Protein AF-A0A835SG91-F1 (afdb_monomer)

Secondary structure (DSSP, 8-state):
----PPP-HHHHHHHHHHHHHHHHHHHHHHHHHHHHHHHHHHHHHHHHHHHHHHHHHHTTS---HHHHHHHHHHHHHHHHHHHHHHHHHHHHHHHHHHHHHHHHHHHHHHHHHHHHHHHHHHHHHHHH--

Radius of gyration: 28.42 Å; Cα contacts (8 Å, |Δi|>4): 48; chains: 1; bounding box: 58×29×80 Å

Organism: Chlamydomonas incerta (NCBI:txid51695)

Structure (mmCIF, N/CA/C/O backbone):
data_AF-A0A835SG91-F1
#
_entry.id   AF-A0A835SG91-F1
#
loop_
_atom_site.group_PDB
_atom_site.id
_atom_site.type_symbol
_atom_site.label_atom_id
_atom_site.label_alt_id
_atom_site.label_comp_id
_atom_site.label_asym_id
_atom_site.label_entity_id
_atom_site.label_seq_id
_atom_site.pdbx_PDB_ins_code
_atom_site.Cartn_x
_atom_site.Cartn_y
_atom_site.Cartn_z
_atom_site.occupancy
_atom_site.B_iso_or_equiv
_atom_site.auth_seq_id
_atom_site.auth_comp_id
_atom_site.auth_asym_id
_atom_site.auth_atom_id
_atom_site.pdbx_PDB_model_num
ATOM 1 N N . MET A 1 1 ? 17.404 -19.316 -41.195 1.00 42.22 1 MET A N 1
ATOM 2 C CA . MET A 1 1 ? 18.142 -18.571 -40.150 1.00 42.22 1 MET A CA 1
ATOM 3 C C . MET A 1 1 ? 17.311 -17.355 -39.765 1.00 42.22 1 MET A C 1
ATOM 5 O O . MET A 1 1 ? 16.918 -16.626 -40.663 1.00 42.22 1 MET A O 1
ATOM 9 N N . ARG A 1 2 ? 16.962 -17.166 -38.484 1.00 46.09 2 ARG A N 1
ATOM 10 C CA . ARG A 1 2 ? 16.332 -15.916 -38.019 1.00 46.09 2 ARG A CA 1
ATOM 11 C C . ARG A 1 2 ? 17.460 -14.952 -37.656 1.00 46.09 2 ARG A C 1
ATOM 13 O O . ARG A 1 2 ? 18.174 -15.216 -36.694 1.00 46.09 2 ARG A O 1
ATOM 20 N N . PHE A 1 3 ? 17.648 -13.892 -38.439 1.00 50.28 3 PHE A N 1
ATOM 21 C CA . PHE A 1 3 ? 18.519 -12.785 -38.050 1.00 50.28 3 PHE A CA 1
ATOM 22 C C . PHE A 1 3 ? 17.953 -12.189 -36.756 1.00 50.28 3 PHE A C 1
ATOM 24 O O . PHE A 1 3 ? 16.793 -11.773 -36.730 1.00 50.28 3 PHE A O 1
ATOM 31 N N . LYS A 1 4 ? 18.725 -12.221 -35.663 1.00 62.41 4 LYS A N 1
ATOM 32 C CA . LYS A 1 4 ? 18.385 -11.445 -34.467 1.00 62.41 4 LYS A CA 1
ATOM 33 C C . LYS A 1 4 ? 18.489 -9.979 -34.878 1.00 62.41 4 LYS A C 1
ATOM 35 O O . LYS A 1 4 ? 19.564 -9.549 -35.287 1.00 62.41 4 LYS A O 1
ATOM 40 N N . ARG A 1 5 ? 17.362 -9.264 -34.863 1.00 75.69 5 ARG A N 1
ATOM 41 C CA . ARG A 1 5 ? 17.341 -7.821 -35.107 1.00 75.69 5 ARG A CA 1
ATOM 42 C C . ARG A 1 5 ? 18.200 -7.173 -34.012 1.00 75.69 5 ARG A C 1
ATOM 44 O O . ARG A 1 5 ? 18.044 -7.537 -32.848 1.00 75.69 5 ARG A O 1
ATOM 51 N N . VAL A 1 6 ? 19.155 -6.330 -34.401 1.00 74.06 6 VAL A N 1
ATOM 52 C CA . VAL A 1 6 ? 19.926 -5.523 -33.445 1.00 74.06 6 VAL A CA 1
ATOM 53 C C . VAL A 1 6 ? 18.964 -4.484 -32.884 1.00 74.06 6 VAL A C 1
ATOM 55 O O . VAL A 1 6 ? 18.188 -3.917 -33.650 1.00 74.06 6 VAL A O 1
ATOM 58 N N . ARG A 1 7 ? 18.969 -4.326 -31.562 1.00 80.06 7 ARG A N 1
ATOM 59 C CA . ARG A 1 7 ? 18.115 -3.377 -30.849 1.00 80.06 7 ARG A CA 1
ATOM 60 C C . ARG A 1 7 ? 18.554 -1.959 -31.206 1.00 80.06 7 ARG A C 1
ATOM 62 O O . ARG A 1 7 ? 19.755 -1.690 -31.186 1.00 80.06 7 ARG A O 1
ATOM 69 N N . ASP A 1 8 ? 17.613 -1.096 -31.566 1.00 82.94 8 ASP A N 1
ATOM 70 C CA . ASP A 1 8 ? 17.889 0.287 -31.967 1.00 82.94 8 ASP A CA 1
ATOM 71 C C . ASP A 1 8 ? 17.358 1.311 -30.945 1.00 82.94 8 ASP A C 1
ATOM 73 O O . ASP A 1 8 ? 16.746 0.955 -29.934 1.00 82.94 8 ASP A O 1
ATOM 77 N N . SER A 1 9 ? 17.618 2.605 -31.164 1.00 82.00 9 SER A N 1
ATOM 78 C CA . SER A 1 9 ? 17.188 3.639 -30.210 1.00 82.00 9 SER A CA 1
ATOM 79 C C . SER A 1 9 ? 15.663 3.764 -30.109 1.00 82.00 9 SER A C 1
ATOM 81 O O . SER A 1 9 ? 15.148 4.146 -29.057 1.00 82.00 9 SER A O 1
ATOM 83 N N . ALA A 1 10 ? 14.919 3.392 -31.158 1.00 86.19 10 ALA A N 1
ATOM 84 C CA . ALA A 1 10 ? 13.461 3.393 -31.133 1.00 86.19 10 ALA A CA 1
ATOM 85 C C . ALA A 1 10 ? 12.920 2.267 -30.238 1.00 86.19 10 ALA A C 1
ATOM 87 O O . ALA A 1 10 ? 11.964 2.498 -29.489 1.00 86.19 10 ALA A O 1
ATOM 88 N N . ASP A 1 11 ? 13.559 1.093 -30.253 1.00 87.12 11 ASP A N 1
ATOM 89 C CA . ASP A 1 11 ? 13.262 -0.003 -29.326 1.00 87.12 11 ASP A CA 1
ATOM 90 C C . ASP A 1 11 ? 13.465 0.451 -27.863 1.00 87.12 11 ASP A C 1
ATOM 92 O O . ASP A 1 11 ? 12.564 0.295 -27.035 1.00 87.12 11 ASP A O 1
ATOM 96 N N . ILE A 1 12 ? 14.594 1.103 -27.548 1.00 84.75 12 ILE A N 1
ATOM 97 C CA . ILE A 1 12 ? 14.896 1.599 -26.189 1.00 84.75 12 ILE A CA 1
ATOM 98 C C . ILE A 1 12 ? 13.909 2.684 -25.744 1.00 84.75 12 ILE A C 1
ATOM 100 O O . ILE A 1 12 ? 13.431 2.662 -24.607 1.00 84.75 12 ILE A O 1
ATOM 104 N N . HIS A 1 13 ? 13.558 3.620 -26.628 1.00 81.62 13 HIS A N 1
ATOM 105 C CA . HIS A 1 13 ? 12.567 4.653 -26.329 1.00 81.62 13 HIS A CA 1
ATOM 106 C C . HIS A 1 13 ? 11.190 4.057 -26.023 1.00 81.62 13 HIS A C 1
ATOM 108 O O . HIS A 1 13 ? 10.568 4.432 -25.027 1.00 81.62 13 HIS A O 1
ATOM 114 N N . SER A 1 14 ? 10.738 3.089 -26.825 1.00 89.44 14 SER A N 1
ATOM 115 C CA . SER A 1 14 ? 9.468 2.398 -26.592 1.00 89.44 14 SER A CA 1
ATOM 116 C C . SER A 1 14 ? 9.452 1.679 -25.240 1.00 89.44 14 SER A C 1
ATOM 118 O O . SER A 1 14 ? 8.450 1.716 -24.523 1.00 89.44 14 SER A O 1
ATOM 120 N N . GLU A 1 15 ? 10.550 1.027 -24.864 1.00 89.00 15 GLU A N 1
ATOM 121 C CA . GLU A 1 15 ? 10.667 0.360 -23.566 1.00 89.00 15 GLU A CA 1
ATOM 122 C C . GLU A 1 15 ? 10.735 1.352 -22.400 1.00 89.00 15 GLU A C 1
ATOM 124 O O . GLU A 1 15 ? 10.071 1.156 -21.381 1.00 89.00 15 GLU A O 1
ATOM 129 N N . SER A 1 16 ? 11.453 2.463 -22.563 1.00 84.19 16 SER A N 1
ATOM 130 C CA . SER A 1 16 ? 11.524 3.546 -21.576 1.00 84.19 16 SER A CA 1
ATOM 131 C C . SER A 1 16 ? 10.149 4.169 -21.310 1.00 84.19 16 SER A C 1
ATOM 133 O O . SER A 1 16 ? 9.799 4.450 -20.156 1.00 84.19 16 SER A O 1
ATOM 135 N N . ASP A 1 17 ? 9.318 4.316 -22.345 1.00 90.31 17 ASP A N 1
ATOM 136 C CA . ASP A 1 17 ? 7.931 4.771 -22.218 1.00 90.31 17 ASP A CA 1
ATOM 137 C C . ASP A 1 17 ? 7.063 3.766 -21.451 1.00 90.31 17 ASP A C 1
ATOM 139 O O . ASP A 1 17 ? 6.264 4.160 -20.594 1.00 90.31 17 ASP A O 1
ATOM 143 N N . VAL A 1 18 ? 7.229 2.466 -21.716 1.00 93.50 18 VAL A N 1
ATOM 144 C CA . VAL A 1 18 ? 6.527 1.391 -20.992 1.00 93.50 18 VAL A CA 1
ATOM 145 C C . VAL A 1 18 ? 6.916 1.397 -19.514 1.00 93.50 18 VAL A C 1
ATOM 147 O O . VAL A 1 18 ? 6.035 1.427 -18.653 1.00 93.50 18 VAL A O 1
ATOM 150 N N . VAL A 1 19 ? 8.215 1.447 -19.204 1.00 86.94 19 VAL A N 1
ATOM 151 C CA . VAL A 1 19 ? 8.723 1.507 -17.824 1.00 86.94 19 VAL A CA 1
ATOM 152 C C . VAL A 1 19 ? 8.246 2.781 -17.125 1.00 86.94 19 VAL A C 1
ATOM 154 O O . VAL A 1 19 ? 7.863 2.749 -15.957 1.00 86.94 19 VAL A O 1
ATOM 157 N N . THR A 1 20 ? 8.192 3.910 -17.833 1.00 88.25 20 THR A N 1
ATOM 158 C CA . THR A 1 20 ? 7.677 5.170 -17.280 1.00 88.25 20 THR A CA 1
ATOM 159 C C . THR A 1 20 ? 6.206 5.063 -16.890 1.00 88.25 20 THR A C 1
ATOM 161 O O . THR A 1 20 ? 5.846 5.490 -15.793 1.00 88.25 20 THR A O 1
ATOM 164 N N . LYS A 1 21 ? 5.365 4.466 -17.741 1.00 93.69 21 LYS A N 1
ATOM 165 C CA . LYS A 1 21 ? 3.952 4.213 -17.416 1.00 93.69 21 LYS A CA 1
ATOM 166 C C . LYS A 1 21 ? 3.817 3.273 -16.221 1.00 93.69 21 LYS A C 1
ATOM 168 O O . LYS A 1 21 ? 3.103 3.603 -15.282 1.00 93.69 21 LYS A O 1
ATOM 173 N N . ALA A 1 22 ? 4.584 2.182 -16.195 1.00 89.81 22 ALA A N 1
ATOM 174 C CA . ALA A 1 22 ? 4.583 1.243 -15.075 1.00 89.81 22 ALA A CA 1
ATOM 175 C C . ALA A 1 22 ? 4.966 1.916 -13.742 1.00 89.81 22 ALA A C 1
ATOM 177 O O . ALA A 1 22 ? 4.338 1.657 -12.718 1.00 89.81 22 ALA A O 1
ATOM 178 N N . ILE A 1 23 ? 5.948 2.828 -13.743 1.00 86.62 23 ILE A N 1
ATOM 179 C CA . ILE A 1 23 ? 6.313 3.607 -12.549 1.00 86.62 23 ILE A CA 1
ATOM 180 C C . ILE A 1 23 ? 5.141 4.476 -12.080 1.00 86.62 23 ILE A C 1
ATOM 182 O O . ILE A 1 23 ? 4.863 4.501 -10.882 1.00 86.62 23 ILE A O 1
ATOM 186 N N . ILE A 1 24 ? 4.461 5.176 -12.993 1.00 92.56 24 ILE A N 1
ATOM 187 C CA . ILE A 1 24 ? 3.306 6.029 -12.661 1.00 92.56 24 ILE A CA 1
ATOM 188 C C . ILE A 1 24 ? 2.177 5.187 -12.053 1.00 92.56 24 ILE A C 1
ATOM 190 O O . ILE A 1 24 ? 1.632 5.552 -11.009 1.00 92.56 24 ILE A O 1
ATOM 194 N N . ASP A 1 25 ? 1.879 4.034 -12.649 1.00 94.12 25 ASP A N 1
ATOM 195 C CA . ASP A 1 25 ? 0.834 3.128 -12.170 1.00 94.12 25 ASP A CA 1
ATOM 196 C C . ASP A 1 25 ? 1.155 2.589 -10.768 1.00 94.12 25 ASP A C 1
ATOM 198 O O . ASP A 1 25 ? 0.296 2.575 -9.881 1.00 94.12 25 ASP A O 1
ATOM 202 N N . VAL A 1 26 ? 2.405 2.176 -10.528 1.00 87.25 26 VAL A N 1
ATOM 203 C CA . VAL A 1 26 ? 2.855 1.720 -9.204 1.00 87.25 26 VAL A CA 1
ATOM 204 C C . VAL A 1 26 ? 2.817 2.864 -8.190 1.00 87.25 26 VAL A C 1
ATOM 206 O O . VAL A 1 26 ? 2.406 2.657 -7.051 1.00 87.25 26 VAL A O 1
ATOM 209 N N . GLU A 1 27 ? 3.186 4.086 -8.577 1.00 87.19 27 GLU A N 1
ATOM 210 C CA . GLU A 1 27 ? 3.083 5.263 -7.709 1.00 87.19 27 GLU A CA 1
ATOM 211 C C . GLU A 1 27 ? 1.649 5.549 -7.273 1.00 87.19 27 GLU A C 1
ATOM 213 O O . GLU A 1 27 ? 1.411 5.849 -6.099 1.00 87.19 27 GLU A O 1
ATOM 218 N N . GLU A 1 28 ? 0.687 5.424 -8.183 1.00 92.69 28 GLU A N 1
ATOM 219 C CA . GLU A 1 28 ? -0.725 5.566 -7.848 1.00 92.69 28 GLU A CA 1
ATOM 220 C C . GLU A 1 28 ? -1.193 4.453 -6.898 1.00 92.69 28 GLU A C 1
ATOM 222 O O . GLU A 1 28 ? -1.899 4.724 -5.923 1.00 92.69 28 GLU A O 1
ATOM 227 N N . GLN A 1 29 ? -0.767 3.208 -7.131 1.00 87.50 29 GLN A N 1
ATOM 228 C CA . GLN A 1 29 ? -1.092 2.080 -6.254 1.00 87.50 29 GLN A CA 1
ATOM 229 C C . GLN A 1 29 ? -0.503 2.231 -4.848 1.00 87.50 29 GLN A C 1
ATOM 231 O O . GLN A 1 29 ? -1.198 1.934 -3.872 1.00 87.50 29 GLN A O 1
ATOM 236 N N . VAL A 1 30 ? 0.736 2.719 -4.729 1.00 84.19 30 VAL A N 1
ATOM 237 C CA . VAL A 1 30 ? 1.364 3.021 -3.435 1.00 84.19 30 VAL A CA 1
ATOM 238 C C . VAL A 1 30 ? 0.550 4.082 -2.703 1.00 84.19 30 VAL A C 1
ATOM 240 O O . VAL A 1 30 ? 0.119 3.826 -1.587 1.00 84.19 30 VAL A O 1
ATOM 243 N N . ARG A 1 31 ? 0.213 5.208 -3.350 1.00 88.81 31 ARG A N 1
ATOM 244 C CA . ARG A 1 31 ? -0.602 6.266 -2.719 1.00 88.81 31 ARG A CA 1
ATOM 245 C C . ARG A 1 31 ? -1.956 5.760 -2.220 1.00 88.81 31 ARG A C 1
ATOM 247 O O . ARG A 1 31 ? -2.377 6.116 -1.124 1.00 88.81 31 ARG A O 1
ATOM 254 N N . LYS A 1 32 ? -2.648 4.934 -3.014 1.00 89.50 32 LYS A N 1
ATOM 255 C CA . LYS A 1 32 ? -3.932 4.330 -2.610 1.00 89.50 32 LYS A CA 1
ATOM 256 C C . LYS A 1 32 ? -3.767 3.387 -1.418 1.00 89.50 32 LYS A C 1
ATOM 258 O O . LYS A 1 32 ? -4.633 3.355 -0.550 1.00 89.50 32 LYS A O 1
ATOM 263 N N . THR A 1 33 ? -2.678 2.623 -1.389 1.00 84.44 33 THR A N 1
ATOM 264 C CA . THR A 1 33 ? -2.393 1.674 -0.305 1.00 84.44 33 THR A CA 1
ATOM 265 C C . THR A 1 33 ? -2.019 2.411 0.980 1.00 84.44 33 THR A C 1
ATOM 267 O O . THR A 1 33 ? -2.601 2.107 2.016 1.00 84.44 33 THR A O 1
ATOM 270 N N . ASP A 1 34 ? -1.157 3.428 0.905 1.00 81.94 34 ASP A N 1
ATOM 271 C CA . ASP A 1 34 ? -0.774 4.275 2.042 1.00 81.94 34 ASP A CA 1
ATOM 272 C C . ASP A 1 34 ? -2.018 4.915 2.687 1.00 81.94 34 ASP A C 1
ATOM 274 O O . ASP A 1 34 ? -2.234 4.799 3.892 1.00 81.94 34 ASP A O 1
ATOM 278 N N . ALA A 1 35 ? -2.914 5.488 1.874 1.00 87.69 35 ALA A N 1
ATOM 279 C CA . ALA A 1 35 ? -4.168 6.063 2.365 1.00 87.69 35 ALA A CA 1
ATOM 280 C C . ALA A 1 35 ? -5.079 5.023 3.048 1.00 87.69 35 ALA A C 1
ATOM 282 O O . ALA A 1 35 ? -5.735 5.328 4.044 1.00 87.69 35 ALA A O 1
ATOM 283 N N . ALA A 1 36 ? -5.128 3.790 2.533 1.00 84.44 36 ALA A N 1
ATOM 284 C CA . ALA A 1 36 ? -5.903 2.712 3.144 1.00 84.44 36 ALA A CA 1
ATOM 285 C C . ALA A 1 36 ? -5.310 2.267 4.493 1.00 84.44 36 ALA A C 1
ATOM 287 O O . ALA A 1 36 ? -6.061 2.035 5.441 1.00 84.44 36 ALA A O 1
ATOM 288 N N . VAL A 1 37 ? -3.978 2.190 4.598 1.00 82.38 37 VAL A N 1
ATOM 289 C CA . VAL A 1 37 ? -3.269 1.886 5.852 1.00 82.38 37 VAL A CA 1
ATOM 290 C C . VAL A 1 37 ? -3.558 2.957 6.904 1.00 82.38 37 VAL A C 1
ATOM 292 O O . VAL A 1 37 ? -3.919 2.623 8.033 1.00 82.38 37 VAL A O 1
ATOM 295 N N . GLU A 1 38 ? -3.471 4.238 6.538 1.00 87.19 38 GLU A N 1
ATOM 296 C CA . GLU A 1 38 ? -3.784 5.347 7.446 1.00 87.19 38 GLU A CA 1
ATOM 297 C C . GLU A 1 38 ? -5.241 5.301 7.928 1.00 87.19 38 GLU A C 1
ATOM 299 O O . GLU A 1 38 ? -5.504 5.400 9.129 1.00 87.19 38 GLU A O 1
ATOM 304 N N . GLN A 1 39 ? -6.202 5.087 7.023 1.00 85.19 39 GLN A N 1
ATOM 305 C CA . GLN A 1 39 ? -7.618 4.967 7.390 1.00 85.19 39 GLN A CA 1
ATOM 306 C C . GLN A 1 39 ? -7.880 3.791 8.337 1.00 85.19 39 GLN A C 1
ATOM 308 O O . GLN A 1 39 ? -8.601 3.950 9.325 1.00 85.19 39 GLN A O 1
ATOM 313 N N . ALA A 1 40 ? -7.278 2.629 8.077 1.00 81.56 40 ALA A N 1
ATOM 314 C CA . ALA A 1 40 ? -7.401 1.459 8.941 1.00 81.56 40 ALA A CA 1
ATOM 315 C C . ALA A 1 40 ? -6.796 1.713 10.334 1.00 81.56 40 ALA A C 1
ATOM 317 O O . ALA A 1 40 ? -7.411 1.377 11.350 1.00 81.56 40 ALA A O 1
ATOM 318 N N . ALA A 1 41 ? -5.637 2.376 10.403 1.00 83.25 41 ALA A N 1
ATOM 319 C CA . ALA A 1 41 ? -5.012 2.761 11.667 1.00 83.25 41 ALA A CA 1
ATOM 320 C C . ALA A 1 41 ? -5.899 3.726 12.475 1.00 83.25 41 ALA A C 1
ATOM 322 O O . ALA A 1 41 ? -6.114 3.516 13.672 1.00 83.25 41 ALA A O 1
ATOM 323 N N . HIS A 1 42 ? -6.483 4.734 11.820 1.00 87.00 42 HIS A N 1
ATOM 324 C CA . HIS A 1 42 ? -7.421 5.659 12.458 1.00 87.00 42 HIS A CA 1
ATOM 325 C C . HIS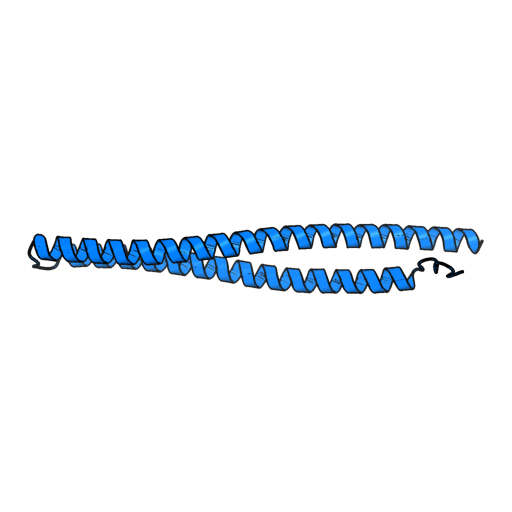 A 1 42 ? -8.689 4.964 12.964 1.00 87.00 42 HIS A C 1
ATOM 327 O O . HIS A 1 42 ? -9.127 5.232 14.085 1.00 87.00 42 HIS A O 1
ATOM 333 N N . ALA A 1 43 ? -9.266 4.052 12.178 1.00 83.44 43 ALA A N 1
ATOM 334 C CA . ALA A 1 43 ? -10.442 3.286 12.582 1.00 83.44 43 ALA A CA 1
ATOM 335 C C . ALA A 1 43 ? -10.157 2.428 13.825 1.00 83.44 43 ALA A C 1
ATOM 337 O O . ALA A 1 43 ? -10.930 2.455 14.786 1.00 83.44 43 ALA A O 1
ATOM 338 N N . ARG A 1 44 ? -9.010 1.736 13.857 1.00 82.44 44 ARG A N 1
ATOM 339 C CA . ARG A 1 44 ? -8.554 0.966 15.025 1.00 82.44 44 ARG A CA 1
ATOM 340 C C . ARG A 1 44 ? -8.453 1.846 16.272 1.00 82.44 44 ARG A C 1
ATOM 342 O O . ARG A 1 44 ? -8.947 1.479 17.340 1.00 82.44 44 ARG A O 1
ATOM 349 N N . ASP A 1 45 ? -7.832 3.014 16.149 1.00 85.50 45 ASP A N 1
ATOM 350 C CA . ASP A 1 45 ? -7.641 3.919 17.282 1.00 85.50 45 ASP A CA 1
ATOM 351 C C . ASP A 1 45 ? -8.975 4.496 17.788 1.00 85.50 45 ASP A C 1
ATOM 353 O O . ASP A 1 45 ? -9.178 4.609 19.003 1.00 85.50 45 ASP A O 1
ATOM 357 N N . ALA A 1 46 ? -9.925 4.767 16.887 1.00 84.50 46 ALA A N 1
ATOM 358 C CA . ALA A 1 46 ? -11.280 5.195 17.231 1.00 84.50 46 ALA A CA 1
ATOM 359 C C . ALA A 1 46 ? -12.074 4.103 17.974 1.00 84.50 46 ALA A C 1
ATOM 361 O O . ALA A 1 46 ? -12.703 4.390 18.999 1.00 84.50 46 ALA A O 1
ATOM 362 N N . VAL A 1 47 ? -12.001 2.845 17.518 1.00 82.31 47 VAL A N 1
ATOM 363 C CA . VAL A 1 47 ? -12.603 1.684 18.207 1.00 82.31 47 VAL A CA 1
ATOM 364 C C . VAL A 1 47 ? -12.008 1.524 19.607 1.00 82.31 47 VAL A C 1
ATOM 366 O O . VAL A 1 47 ? -12.722 1.350 20.596 1.00 82.31 47 VAL A O 1
ATOM 369 N N . ARG A 1 48 ? -10.686 1.667 19.736 1.00 81.81 48 ARG A N 1
ATOM 370 C CA . ARG A 1 48 ? -10.005 1.585 21.033 1.00 81.81 48 ARG A CA 1
ATOM 371 C C . ARG A 1 48 ? -10.424 2.709 21.986 1.00 81.81 48 ARG A C 1
ATOM 373 O O . ARG A 1 48 ? -10.524 2.483 23.194 1.00 81.81 48 ARG A O 1
ATOM 380 N N . ALA A 1 49 ? -10.664 3.915 21.473 1.00 85.56 49 ALA A N 1
ATOM 381 C CA . ALA A 1 49 ? -11.152 5.041 22.264 1.00 85.56 49 ALA A CA 1
ATOM 382 C C . ALA A 1 49 ? -12.591 4.813 22.756 1.00 85.56 49 ALA A C 1
ATOM 384 O O . ALA A 1 49 ? -12.849 4.939 23.955 1.00 85.56 49 ALA A O 1
ATOM 385 N N . THR A 1 50 ? -13.497 4.395 21.868 1.00 83.50 50 THR A N 1
ATOM 386 C CA . THR A 1 50 ? -14.892 4.079 22.226 1.00 83.50 50 THR A CA 1
ATOM 387 C C . THR A 1 50 ? -14.984 2.931 23.227 1.00 83.50 50 THR A C 1
ATOM 389 O O . THR A 1 50 ? -15.753 3.031 24.184 1.00 83.50 50 THR A O 1
ATOM 392 N N . LEU A 1 51 ? -14.144 1.894 23.108 1.00 81.19 51 LEU A N 1
ATOM 393 C CA . LEU A 1 51 ? -14.067 0.831 24.116 1.00 81.19 51 LEU A CA 1
ATOM 394 C C . LEU A 1 51 ? -13.767 1.403 25.510 1.00 81.19 51 LEU A C 1
ATOM 396 O O . LEU A 1 51 ? -14.458 1.077 26.477 1.00 81.19 51 LEU A O 1
ATOM 400 N N . ARG A 1 52 ? -12.766 2.285 25.622 1.00 81.75 52 ARG A N 1
ATOM 401 C CA . ARG A 1 52 ? -12.405 2.914 26.903 1.00 81.75 52 ARG A CA 1
ATOM 402 C C . ARG A 1 52 ? -13.553 3.742 27.478 1.00 81.75 52 ARG A C 1
ATOM 404 O O . ARG A 1 52 ? -13.709 3.788 28.695 1.00 81.75 52 ARG A O 1
ATOM 411 N N . GLU A 1 53 ? -14.342 4.406 26.639 1.00 85.00 53 GLU A N 1
ATOM 412 C CA . GLU A 1 53 ? -15.515 5.156 27.096 1.00 85.00 53 GLU A CA 1
ATOM 413 C C . GLU A 1 53 ? -16.634 4.250 27.595 1.00 85.00 53 GLU A C 1
ATOM 415 O O . GLU A 1 53 ? -17.203 4.512 28.654 1.00 85.00 53 GLU A O 1
ATOM 420 N N . VAL A 1 54 ? -16.941 3.175 26.870 1.00 81.81 54 VAL A N 1
ATOM 421 C CA . VAL A 1 54 ? -17.957 2.204 27.288 1.00 81.81 54 VAL A CA 1
ATOM 422 C C . VAL A 1 54 ? -17.538 1.524 28.590 1.00 81.81 54 VAL A C 1
ATOM 424 O O . VAL A 1 54 ? -18.346 1.468 29.513 1.00 81.81 54 VAL A O 1
ATOM 427 N N . ALA A 1 55 ? -16.266 1.146 28.743 1.00 78.31 55 ALA A N 1
ATOM 428 C CA . ALA A 1 55 ? -15.744 0.613 30.001 1.00 78.31 55 ALA A CA 1
ATOM 429 C C . ALA A 1 55 ? -15.944 1.598 31.173 1.00 78.31 55 ALA A C 1
ATOM 431 O O . ALA A 1 55 ? -16.372 1.201 32.254 1.00 78.31 55 ALA A O 1
ATOM 432 N N . LYS A 1 56 ? -15.719 2.904 30.954 1.00 81.25 56 LYS A N 1
ATOM 433 C CA . LYS A 1 56 ? -15.999 3.958 31.952 1.00 81.25 56 LYS A CA 1
ATOM 434 C C . LYS A 1 56 ? -17.493 4.164 32.233 1.00 81.25 56 LYS A C 1
ATOM 436 O O . LYS A 1 56 ? -17.839 4.652 33.304 1.00 81.25 56 LYS A O 1
ATOM 441 N N . LYS A 1 57 ? -18.381 3.884 31.277 1.00 80.31 57 LYS A N 1
ATOM 442 C CA . LYS A 1 57 ? -19.839 3.974 31.472 1.00 80.31 57 LYS A CA 1
ATOM 443 C C . LYS A 1 57 ? -20.357 2.767 32.245 1.00 80.31 57 LYS A C 1
ATOM 445 O O . LYS A 1 57 ? -21.122 2.953 33.185 1.00 80.31 57 LYS A O 1
ATOM 450 N N . LEU A 1 58 ? -19.875 1.565 31.922 1.00 78.19 58 LEU A N 1
ATOM 451 C CA . LEU A 1 58 ? -20.184 0.336 32.655 1.00 78.19 58 LEU A CA 1
ATOM 452 C C . LEU A 1 58 ? -19.825 0.461 34.137 1.00 78.19 58 LEU A C 1
ATOM 454 O O . LEU A 1 58 ? -20.565 -0.042 34.978 1.00 78.19 58 LEU A O 1
ATOM 458 N N . THR A 1 59 ? -18.756 1.195 34.478 1.00 74.88 59 THR A N 1
ATOM 459 C CA . THR A 1 59 ? -18.390 1.427 35.883 1.00 74.88 59 THR A CA 1
ATOM 460 C C . THR A 1 59 ? -19.339 2.345 36.660 1.00 74.88 59 THR A C 1
ATOM 462 O O . THR A 1 59 ? -19.282 2.363 37.891 1.00 74.88 59 THR A O 1
ATOM 465 N N . ARG A 1 60 ? -20.228 3.073 35.976 1.00 76.56 60 ARG A N 1
ATOM 466 C CA . ARG A 1 60 ? -21.181 4.033 36.562 1.00 76.56 60 ARG A CA 1
ATOM 467 C C . ARG A 1 60 ? -22.624 3.534 36.602 1.00 76.56 60 ARG A C 1
ATOM 469 O O . ARG A 1 60 ? -23.466 4.222 37.163 1.00 76.56 60 ARG A O 1
ATOM 476 N N . LEU A 1 61 ? -22.915 2.396 35.978 1.00 75.94 61 LEU A N 1
ATOM 477 C CA . LEU A 1 61 ? -24.246 1.797 36.014 1.00 75.94 61 LEU A CA 1
ATOM 478 C C . LEU A 1 61 ? -24.433 1.008 37.316 1.00 75.94 61 LEU A C 1
ATOM 480 O O . LEU A 1 61 ? -23.503 0.307 37.736 1.00 75.94 61 LEU A O 1
ATOM 484 N N . ASP A 1 62 ? -25.642 1.087 37.882 1.00 83.25 62 ASP A N 1
ATOM 485 C CA . ASP A 1 62 ? -26.141 0.226 38.967 1.00 83.25 62 ASP A CA 1
ATOM 486 C C . ASP A 1 62 ? -26.413 -1.187 38.428 1.00 83.25 62 ASP A C 1
ATOM 488 O O . ASP A 1 62 ? -27.544 -1.659 38.346 1.00 83.25 62 ASP A O 1
ATOM 492 N N . LEU A 1 63 ? -25.346 -1.840 37.979 1.00 80.19 63 LEU A N 1
ATOM 493 C CA . LEU A 1 63 ? -25.329 -3.245 37.597 1.00 80.19 63 LEU A CA 1
ATOM 494 C C . LEU A 1 63 ? -24.775 -4.055 38.761 1.00 80.19 63 LEU A C 1
ATOM 496 O O . LEU A 1 63 ? -23.870 -3.594 39.465 1.00 80.19 63 LEU A O 1
ATOM 500 N N . SER A 1 64 ? -25.252 -5.288 38.916 1.00 85.44 64 SER A N 1
ATOM 501 C CA . SER A 1 64 ? -24.569 -6.238 39.789 1.00 85.44 64 SER A CA 1
ATOM 502 C C . SER A 1 64 ? -23.139 -6.487 39.290 1.00 85.44 64 SER A C 1
ATOM 504 O O . SER A 1 64 ? -22.832 -6.342 38.100 1.00 85.44 64 SER A O 1
ATOM 506 N N . GLU A 1 65 ? -22.240 -6.888 40.190 1.00 84.06 65 GLU A N 1
ATOM 507 C CA . GLU A 1 65 ? -20.856 -7.209 39.814 1.00 84.06 65 GLU A CA 1
ATOM 508 C C . GLU A 1 65 ? -20.791 -8.287 38.723 1.00 84.06 65 GLU A C 1
ATOM 510 O O . GLU A 1 65 ? -19.944 -8.216 37.832 1.00 84.06 65 GLU A O 1
ATOM 515 N N . GLN A 1 66 ? -21.724 -9.242 38.749 1.00 87.06 66 GLN A N 1
ATOM 516 C CA . GLN A 1 66 ? -21.791 -10.340 37.790 1.00 87.06 66 GLN A CA 1
ATOM 517 C C . GLN A 1 66 ? -22.236 -9.872 36.396 1.00 87.06 66 GLN A C 1
ATOM 519 O O . GLN A 1 66 ? -21.614 -10.247 35.403 1.00 87.06 66 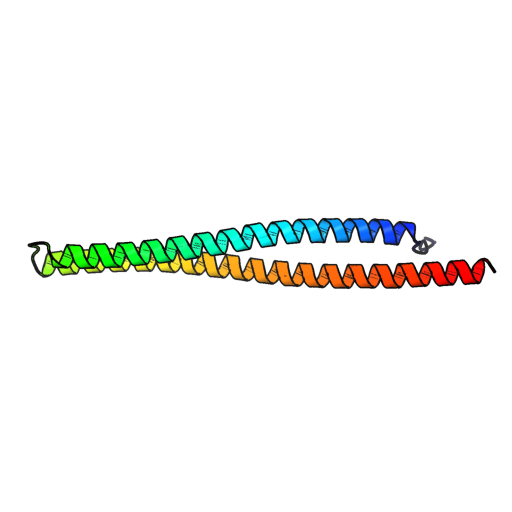GLN A O 1
ATOM 524 N N . GLU A 1 67 ? -23.250 -9.006 36.304 1.00 84.00 67 GLU A N 1
ATOM 525 C CA . GLU A 1 67 ? -23.687 -8.406 35.031 1.00 84.00 67 GLU A CA 1
ATOM 526 C C . GLU A 1 67 ? -22.606 -7.497 34.442 1.00 84.00 67 GLU A C 1
ATOM 528 O O . GLU A 1 67 ? -22.337 -7.529 33.240 1.00 84.00 67 GLU A O 1
ATOM 533 N N . ARG A 1 68 ? -21.926 -6.719 35.292 1.00 83.00 68 ARG A N 1
ATOM 534 C CA . ARG A 1 68 ? -20.807 -5.875 34.866 1.00 83.00 68 ARG A CA 1
ATOM 535 C C . ARG A 1 68 ? -19.648 -6.716 34.331 1.00 83.00 68 ARG A C 1
ATOM 537 O O . ARG A 1 68 ? -19.092 -6.373 33.290 1.00 83.00 68 ARG A O 1
ATOM 544 N N . ALA A 1 69 ? -19.286 -7.800 35.015 1.00 83.69 69 ALA A N 1
ATOM 545 C CA . ALA A 1 69 ? -18.218 -8.694 34.577 1.00 83.69 69 ALA A CA 1
ATOM 546 C C . ALA A 1 69 ? -18.551 -9.376 33.240 1.00 83.69 69 ALA A C 1
ATOM 548 O O . ALA A 1 69 ? -17.692 -9.429 32.361 1.00 83.69 69 ALA A O 1
ATOM 549 N N . ALA A 1 70 ? -19.795 -9.832 33.059 1.00 85.75 70 ALA A N 1
ATOM 550 C CA . ALA A 1 70 ? -20.252 -10.440 31.810 1.00 85.75 70 ALA A CA 1
ATOM 551 C C . 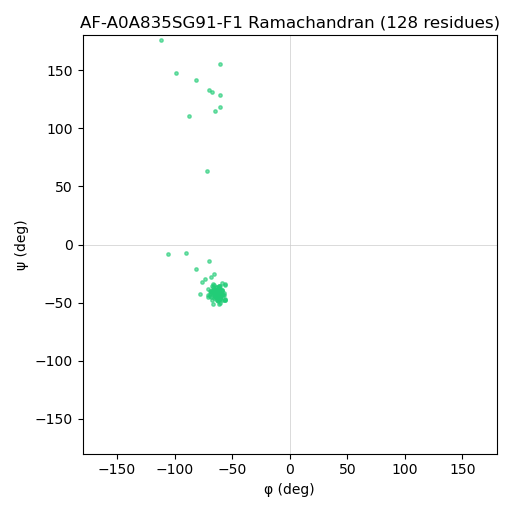ALA A 1 70 ? -20.173 -9.460 30.627 1.00 85.75 70 ALA A C 1
ATOM 553 O O . ALA A 1 70 ? -19.600 -9.796 29.592 1.00 85.75 70 ALA A O 1
ATOM 554 N N . LEU A 1 71 ? -20.654 -8.224 30.804 1.00 82.69 71 LEU A N 1
ATOM 555 C CA . LEU A 1 71 ? -20.595 -7.191 29.763 1.00 82.69 71 LEU A CA 1
ATOM 556 C C . LEU A 1 71 ? -19.159 -6.787 29.418 1.00 82.69 71 LEU A C 1
ATOM 558 O O . LEU A 1 71 ? -18.840 -6.589 28.248 1.00 82.69 71 LEU A O 1
ATOM 562 N N . VAL A 1 72 ? -18.271 -6.686 30.412 1.00 82.94 72 VAL A N 1
ATOM 563 C CA . VAL A 1 72 ? -16.847 -6.413 30.163 1.00 82.94 72 VAL A CA 1
ATOM 564 C C . VAL A 1 72 ? -16.203 -7.554 29.374 1.00 82.94 72 VAL A C 1
ATOM 566 O O . VAL A 1 72 ? -15.445 -7.279 28.446 1.00 82.94 72 VAL A O 1
ATOM 569 N N . ALA A 1 73 ? -16.511 -8.812 29.699 1.00 85.25 73 ALA A N 1
ATOM 570 C CA . ALA A 1 73 ? -15.977 -9.971 28.988 1.00 85.25 73 ALA A CA 1
ATOM 571 C C . ALA A 1 73 ? -16.462 -10.030 27.528 1.00 85.25 73 ALA A C 1
ATOM 573 O O . ALA A 1 73 ? -15.650 -10.208 26.622 1.00 85.25 73 ALA A O 1
ATOM 574 N N . GLU A 1 74 ? -17.756 -9.809 27.282 1.00 84.44 74 GLU A N 1
ATOM 575 C CA . GLU A 1 74 ? -18.326 -9.748 25.928 1.00 84.44 74 GLU A CA 1
ATOM 576 C C . GLU A 1 74 ? -17.695 -8.615 25.107 1.00 84.44 74 GLU A C 1
ATOM 578 O O . GLU A 1 74 ? -17.292 -8.802 23.957 1.00 84.44 74 GLU A O 1
ATOM 583 N N . GLN A 1 75 ? -17.512 -7.448 25.726 1.00 82.44 75 GLN A N 1
ATOM 584 C CA . GLN A 1 75 ? -16.890 -6.302 25.079 1.00 82.44 75 GLN A CA 1
ATOM 585 C C . GLN A 1 75 ? -15.404 -6.540 24.761 1.00 82.44 75 GLN A C 1
ATOM 587 O O . GLN A 1 75 ? -14.926 -6.149 23.694 1.00 82.44 75 GLN A O 1
ATOM 592 N N . GLN A 1 76 ? -14.668 -7.182 25.672 1.00 81.75 76 GLN A N 1
ATOM 593 C CA . GLN A 1 76 ? -13.274 -7.568 25.455 1.00 81.75 76 GLN A CA 1
ATOM 594 C C . GLN A 1 76 ? -13.145 -8.599 24.334 1.00 81.75 76 GLN A C 1
ATOM 596 O O . GLN A 1 76 ? -12.247 -8.453 23.511 1.00 81.75 76 GLN A O 1
ATOM 601 N N . SER A 1 77 ? -14.049 -9.581 24.265 1.00 84.75 77 SER A N 1
ATOM 602 C CA . SER A 1 77 ? -14.089 -10.562 23.174 1.00 84.75 77 SER A CA 1
ATOM 603 C C . SER A 1 77 ? -14.326 -9.880 21.829 1.00 84.75 77 SER A C 1
ATOM 605 O O . SER A 1 77 ? -13.527 -10.036 20.914 1.00 84.75 77 SER A O 1
ATOM 607 N N . CYS A 1 78 ? -15.359 -9.038 21.735 1.00 82.19 78 CYS A N 1
ATOM 608 C CA . CYS A 1 78 ? -15.689 -8.319 20.505 1.00 82.19 78 CYS A CA 1
ATOM 609 C C . CYS A 1 78 ? -14.528 -7.434 20.023 1.00 82.19 78 CYS A C 1
ATOM 611 O O . CYS A 1 78 ? -14.227 -7.371 18.832 1.00 82.19 78 CYS A O 1
ATOM 613 N N . VAL A 1 79 ? -13.815 -6.778 20.944 1.00 80.62 79 VAL A N 1
ATOM 614 C CA . VAL A 1 79 ? -12.641 -5.983 20.570 1.00 80.62 79 VAL A CA 1
ATOM 615 C C . VAL A 1 79 ? -11.423 -6.826 20.256 1.00 80.62 79 VAL A C 1
ATOM 617 O O . VAL A 1 79 ? -10.661 -6.419 19.384 1.00 80.62 79 VAL A O 1
ATOM 620 N N . ALA A 1 80 ? -11.232 -7.981 20.885 1.00 82.19 80 ALA A N 1
ATOM 621 C CA . ALA A 1 80 ? -10.187 -8.908 20.473 1.00 82.19 80 ALA A CA 1
ATOM 622 C C . ALA A 1 80 ? -10.411 -9.365 19.023 1.00 82.19 80 ALA A C 1
ATOM 624 O O . ALA A 1 80 ? -9.486 -9.269 18.220 1.00 82.19 80 ALA A O 1
ATOM 625 N N . ASP A 1 81 ? -11.644 -9.732 18.663 1.00 82.88 81 ASP A N 1
ATOM 626 C CA . ASP A 1 81 ? -12.003 -10.160 17.306 1.00 82.88 81 ASP A CA 1
ATOM 627 C C . ASP A 1 81 ? -11.796 -9.038 16.276 1.00 82.88 81 ASP A C 1
ATOM 629 O O . ASP A 1 81 ? -11.151 -9.235 15.244 1.00 82.88 81 ASP A O 1
ATOM 633 N N . LEU A 1 82 ? -12.279 -7.826 16.575 1.00 77.19 82 LEU A N 1
ATOM 634 C CA . LEU A 1 82 ? -12.104 -6.659 15.703 1.00 77.19 82 LEU A CA 1
ATOM 635 C C . LEU A 1 82 ? -10.637 -6.234 15.577 1.00 77.19 82 LEU A C 1
ATOM 637 O O . LEU A 1 82 ? -10.202 -5.836 14.498 1.00 77.19 82 LEU A O 1
ATOM 641 N N . THR A 1 83 ? -9.874 -6.303 16.669 1.00 79.50 83 THR A N 1
ATOM 642 C CA . THR A 1 83 ? -8.451 -5.940 16.671 1.00 79.50 83 THR A CA 1
ATOM 643 C C . THR A 1 83 ? -7.648 -6.942 15.858 1.00 79.50 83 THR A C 1
ATOM 645 O O . THR A 1 83 ? -6.867 -6.524 15.014 1.00 79.50 83 THR A O 1
ATOM 648 N N . ALA A 1 84 ? -7.888 -8.242 16.046 1.00 82.69 84 ALA A N 1
ATOM 649 C CA . ALA A 1 84 ? -7.211 -9.291 15.294 1.00 82.69 84 ALA A CA 1
ATOM 650 C C . ALA A 1 84 ? -7.473 -9.167 13.785 1.00 82.69 84 ALA A C 1
ATOM 652 O O . ALA A 1 84 ? -6.534 -9.222 12.993 1.00 82.69 84 ALA A O 1
ATOM 653 N N . ALA A 1 85 ? -8.727 -8.927 13.384 1.00 78.44 85 ALA A N 1
ATOM 654 C CA . ALA A 1 85 ? -9.073 -8.708 11.981 1.00 78.44 85 ALA A CA 1
ATOM 655 C C . ALA A 1 85 ? -8.395 -7.451 11.403 1.00 78.44 85 ALA A C 1
ATOM 657 O O . ALA A 1 85 ? -7.820 -7.498 10.317 1.00 78.44 85 ALA A O 1
ATOM 658 N N . ALA A 1 86 ? -8.410 -6.337 12.142 1.00 78.50 86 ALA A N 1
ATOM 659 C CA . ALA A 1 86 ? -7.779 -5.093 11.705 1.00 78.50 86 ALA A CA 1
ATOM 660 C C . ALA A 1 86 ? -6.244 -5.195 11.629 1.00 78.50 86 ALA A C 1
ATOM 662 O O . ALA A 1 86 ? -5.633 -4.603 10.740 1.00 78.50 86 ALA A O 1
ATOM 663 N N . GLU A 1 87 ? -5.610 -5.922 12.550 1.00 82.38 87 GLU A N 1
ATOM 664 C CA . GLU A 1 87 ? -4.163 -6.157 12.554 1.00 82.38 87 GLU A CA 1
ATOM 665 C C . GLU A 1 87 ? -3.723 -7.035 11.379 1.00 82.38 87 GLU A C 1
ATOM 667 O O . GLU A 1 87 ? -2.706 -6.729 10.753 1.00 82.38 87 GLU A O 1
ATOM 672 N N . ASP A 1 88 ? -4.497 -8.068 11.033 1.00 85.00 88 ASP A N 1
ATOM 673 C CA . ASP A 1 88 ? -4.229 -8.911 9.862 1.00 85.00 88 ASP A CA 1
ATOM 674 C C . ASP A 1 88 ? -4.353 -8.112 8.553 1.00 85.00 88 ASP A C 1
ATOM 676 O O . ASP A 1 88 ? -3.463 -8.147 7.696 1.00 85.00 88 ASP A O 1
ATOM 680 N N . ASP A 1 89 ? -5.402 -7.292 8.430 1.00 82.88 89 ASP A N 1
ATOM 681 C CA . ASP A 1 89 ? -5.584 -6.406 7.278 1.00 82.88 89 ASP A CA 1
ATOM 682 C C . ASP A 1 89 ? -4.468 -5.362 7.158 1.00 82.88 89 ASP A C 1
ATOM 684 O O . ASP A 1 89 ? -3.930 -5.162 6.063 1.00 82.88 89 ASP A O 1
ATOM 688 N N . LEU A 1 90 ? -4.069 -4.732 8.268 1.00 81.56 90 LEU A N 1
ATOM 689 C CA . LEU A 1 90 ? -2.937 -3.803 8.302 1.00 81.56 90 LEU A CA 1
ATOM 690 C C . LEU A 1 90 ? -1.641 -4.497 7.882 1.00 81.56 90 LEU A C 1
ATOM 692 O O . LEU A 1 90 ? -0.926 -3.980 7.026 1.00 81.56 90 LEU A O 1
ATOM 696 N N . MET A 1 91 ? -1.355 -5.686 8.415 1.00 87.25 91 MET A N 1
ATOM 697 C CA . MET A 1 91 ? -0.158 -6.449 8.058 1.00 87.25 91 MET A CA 1
ATOM 698 C C . MET A 1 91 ? -0.135 -6.784 6.562 1.00 87.25 91 MET A C 1
ATOM 700 O O . MET A 1 91 ? 0.893 -6.624 5.895 1.00 87.25 91 MET A O 1
ATOM 704 N N . ARG A 1 92 ? -1.275 -7.208 6.007 1.00 87.50 92 ARG A N 1
ATOM 705 C CA . ARG A 1 92 ? -1.422 -7.513 4.580 1.00 87.50 92 ARG A CA 1
ATOM 706 C C . ARG A 1 92 ? -1.205 -6.276 3.709 1.00 87.50 92 ARG A C 1
ATOM 708 O O . ARG A 1 92 ? -0.500 -6.367 2.701 1.00 87.50 92 ARG A O 1
ATOM 715 N N . LEU A 1 93 ? -1.787 -5.137 4.083 1.00 83.50 93 LEU A N 1
ATOM 716 C CA . LEU A 1 93 ? -1.628 -3.876 3.356 1.00 83.50 93 LEU A CA 1
ATOM 717 C C . LEU A 1 93 ? -0.184 -3.370 3.411 1.00 83.50 93 LEU A C 1
ATOM 719 O O . LEU A 1 93 ? 0.377 -3.073 2.358 1.00 83.50 93 LEU A O 1
ATOM 723 N N . SER A 1 94 ? 0.454 -3.373 4.583 1.00 80.38 94 SER A N 1
ATOM 724 C CA . SER A 1 94 ? 1.857 -2.966 4.734 1.00 80.38 94 SER A CA 1
ATOM 725 C C . SER A 1 94 ? 2.812 -3.867 3.952 1.00 80.38 94 SER A C 1
ATOM 727 O O . SER A 1 94 ? 3.754 -3.388 3.323 1.00 80.38 94 SER A O 1
ATOM 729 N N . ARG A 1 95 ? 2.557 -5.180 3.902 1.00 91.00 95 ARG A N 1
ATOM 730 C CA . ARG A 1 95 ? 3.357 -6.091 3.071 1.00 91.00 95 ARG A CA 1
ATOM 731 C C . ARG A 1 95 ? 3.199 -5.791 1.581 1.00 91.00 95 ARG A C 1
ATOM 733 O O . ARG A 1 95 ? 4.175 -5.846 0.835 1.00 91.00 95 ARG A O 1
ATOM 740 N N . LYS A 1 96 ? 1.980 -5.481 1.134 1.00 86.62 96 LYS A N 1
ATOM 741 C CA . LYS A 1 96 ? 1.714 -5.088 -0.255 1.00 86.62 96 LYS A CA 1
ATOM 742 C C . LYS A 1 96 ? 2.406 -3.768 -0.605 1.00 86.62 96 LYS A C 1
ATOM 744 O O . LYS A 1 96 ? 3.010 -3.672 -1.667 1.00 86.62 96 LYS A O 1
ATOM 749 N N . GLU A 1 97 ? 2.344 -2.782 0.285 1.00 84.00 97 GLU A N 1
ATOM 750 C CA . GLU A 1 97 ? 3.049 -1.501 0.167 1.00 84.00 97 GLU A CA 1
ATOM 751 C C . GLU A 1 97 ? 4.563 -1.708 0.006 1.00 84.00 97 GLU A C 1
ATOM 753 O O . GLU A 1 97 ? 5.172 -1.148 -0.906 1.00 84.00 97 GLU A O 1
ATOM 758 N N . GLU A 1 98 ? 5.170 -2.564 0.833 1.00 89.12 98 GLU A N 1
ATOM 759 C CA . GLU A 1 98 ? 6.600 -2.872 0.753 1.00 89.12 98 GLU A CA 1
ATOM 760 C C . GLU A 1 98 ? 6.980 -3.524 -0.586 1.00 89.12 98 GLU A C 1
ATOM 762 O O . GLU A 1 98 ? 7.984 -3.147 -1.195 1.00 89.12 98 GLU A O 1
ATOM 767 N N . LEU A 1 99 ? 6.172 -4.472 -1.073 1.00 92.44 99 LEU A N 1
ATOM 768 C CA . LEU A 1 99 ? 6.385 -5.106 -2.378 1.00 92.44 99 LEU A CA 1
ATOM 769 C C . LEU A 1 99 ? 6.308 -4.085 -3.516 1.00 92.44 99 LEU A C 1
ATOM 771 O O . LEU A 1 99 ? 7.221 -4.017 -4.332 1.00 92.44 99 LEU A O 1
ATOM 775 N N . LEU A 1 100 ? 5.285 -3.227 -3.520 1.00 87.81 100 LEU A N 1
ATOM 776 C CA . LEU A 1 100 ? 5.144 -2.171 -4.525 1.00 87.81 100 LEU A CA 1
ATOM 777 C C . LEU A 1 100 ? 6.318 -1.183 -4.493 1.00 87.81 100 LEU A C 1
ATOM 779 O O . LEU A 1 100 ? 6.761 -0.712 -5.540 1.00 87.81 100 LEU A O 1
ATOM 783 N N . ARG A 1 101 ? 6.859 -0.873 -3.309 1.00 85.06 101 ARG A N 1
ATOM 784 C CA . ARG A 1 101 ? 8.056 -0.027 -3.185 1.00 85.06 101 ARG A CA 1
ATOM 785 C C . ARG A 1 101 ? 9.295 -0.689 -3.781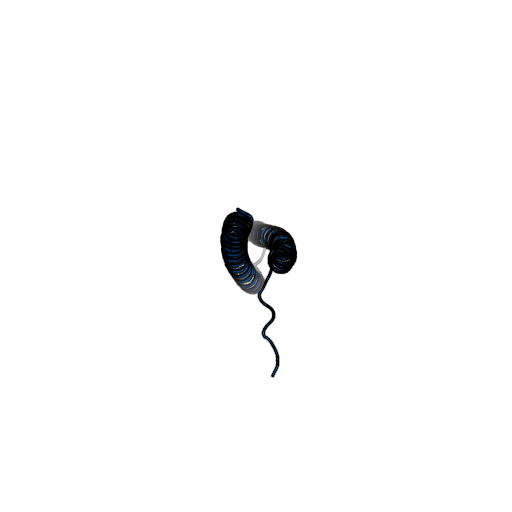 1.00 85.06 101 ARG A C 1
ATOM 787 O O . ARG A 1 101 ? 10.047 -0.006 -4.474 1.00 85.06 101 ARG A O 1
ATOM 794 N N . LYS A 1 102 ? 9.485 -1.992 -3.560 1.00 93.25 102 LYS A N 1
ATOM 795 C CA . LYS A 1 102 ? 10.586 -2.759 -4.168 1.00 93.25 102 LYS A CA 1
ATOM 796 C C . LYS A 1 102 ? 10.451 -2.821 -5.688 1.00 93.25 102 LYS A C 1
ATOM 798 O O . LYS A 1 102 ? 11.420 -2.528 -6.382 1.00 93.25 102 LYS A O 1
ATOM 803 N N . ASP A 1 103 ? 9.254 -3.100 -6.196 1.00 91.00 103 ASP A N 1
ATOM 804 C CA . ASP A 1 103 ? 8.977 -3.123 -7.637 1.00 91.00 103 ASP A CA 1
ATOM 805 C C . ASP A 1 103 ? 9.248 -1.757 -8.275 1.00 91.00 103 ASP A C 1
ATOM 807 O O . ASP A 1 103 ? 9.911 -1.656 -9.306 1.00 91.00 103 ASP A O 1
ATOM 811 N N . LYS A 1 104 ? 8.816 -0.674 -7.619 1.00 84.38 104 LYS A N 1
ATOM 812 C CA . LYS A 1 104 ? 9.106 0.696 -8.055 1.00 84.38 104 LYS A CA 1
ATOM 813 C C . LYS A 1 104 ? 10.605 0.979 -8.124 1.00 84.38 104 LYS A C 1
ATOM 815 O O . LYS A 1 104 ? 11.064 1.652 -9.046 1.00 84.38 104 LYS A O 1
ATOM 820 N N . GLU A 1 105 ? 11.365 0.532 -7.129 1.00 92.56 105 GLU A N 1
ATOM 821 C CA . GLU A 1 105 ? 12.813 0.720 -7.104 1.00 92.56 105 GLU A CA 1
ATOM 822 C C . GLU A 1 105 ? 13.502 -0.075 -8.215 1.00 92.56 105 GLU A C 1
ATOM 824 O O . GLU A 1 105 ? 14.403 0.453 -8.867 1.00 92.56 105 GLU A O 1
ATOM 829 N N . GLN A 1 106 ? 13.038 -1.294 -8.493 1.00 93.88 106 GLN A N 1
ATOM 830 C CA . GLN A 1 106 ? 13.540 -2.087 -9.610 1.00 93.88 106 GLN A CA 1
ATOM 831 C C . GLN A 1 106 ? 13.255 -1.409 -10.956 1.00 93.88 106 GLN A C 1
ATOM 833 O O . GLN A 1 106 ? 14.181 -1.198 -11.730 1.00 93.88 106 GLN A O 1
ATOM 838 N N . LEU A 1 107 ? 12.024 -0.945 -11.189 1.00 90.31 107 LEU A N 1
ATOM 839 C CA . LEU A 1 107 ? 11.668 -0.216 -12.414 1.00 90.31 107 LEU A CA 1
ATOM 840 C C . LEU A 1 107 ? 12.509 1.054 -12.612 1.00 90.31 107 LEU A C 1
ATOM 842 O O . LEU A 1 107 ? 12.815 1.434 -13.741 1.00 90.31 107 LEU A O 1
ATOM 846 N N . ARG A 1 108 ? 12.901 1.732 -11.525 1.00 90.25 108 ARG A N 1
ATOM 847 C CA . ARG A 1 108 ? 13.811 2.886 -11.602 1.00 90.25 108 ARG A CA 1
ATOM 848 C C . ARG A 1 108 ? 15.210 2.485 -12.064 1.00 90.25 108 ARG A C 1
ATOM 850 O O . ARG A 1 108 ? 15.773 3.207 -12.880 1.00 90.25 108 ARG A O 1
ATOM 857 N N . LYS A 1 109 ? 15.734 1.354 -11.585 1.00 94.12 109 LYS A N 1
ATOM 858 C CA . LYS A 1 109 ? 17.023 0.806 -12.038 1.00 94.12 109 LYS A CA 1
ATOM 859 C C . LYS A 1 109 ? 16.960 0.400 -13.507 1.00 94.12 109 LYS A C 1
ATOM 861 O O . LYS A 1 109 ? 17.844 0.776 -14.267 1.00 94.12 109 LYS A O 1
ATOM 866 N N . ASP A 1 110 ? 15.890 -0.272 -13.921 1.00 90.25 110 ASP A N 1
ATOM 867 C CA . ASP A 1 110 ? 15.693 -0.672 -15.319 1.00 90.25 110 ASP A CA 1
ATOM 868 C C . ASP A 1 110 ? 15.628 0.564 -16.236 1.00 90.25 110 ASP A C 1
ATOM 870 O O . ASP A 1 110 ? 16.244 0.603 -17.299 1.00 90.25 110 ASP A O 1
ATOM 874 N N . LYS A 1 111 ? 14.952 1.633 -15.793 1.00 88.62 111 LYS A N 1
ATOM 875 C CA . LYS A 1 111 ? 14.914 2.912 -16.516 1.00 88.62 111 LYS A CA 1
ATOM 876 C C . LYS A 1 111 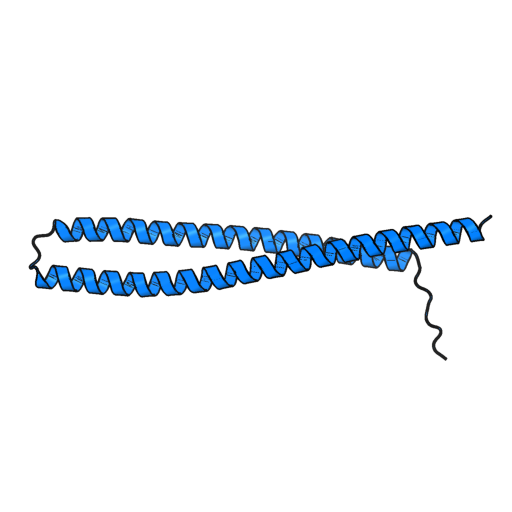? 16.287 3.576 -16.628 1.00 88.62 111 LYS A C 1
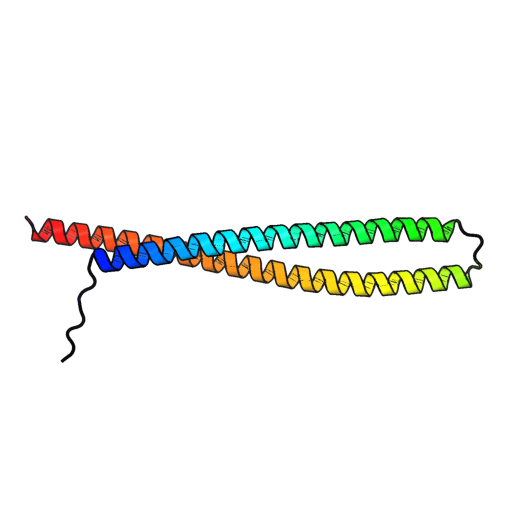ATOM 878 O O . LYS A 1 111 ? 16.561 4.230 -17.631 1.00 88.62 111 LYS A O 1
ATOM 883 N N . GLU A 1 112 ? 17.119 3.467 -15.600 1.00 92.88 112 GLU A N 1
ATOM 884 C CA . GLU A 1 112 ? 18.482 4.003 -15.611 1.00 92.88 112 GLU A CA 1
ATOM 885 C C . GLU A 1 112 ? 19.376 3.217 -16.577 1.00 92.88 112 GLU A C 1
ATOM 887 O O . GLU A 1 112 ? 20.046 3.825 -17.405 1.00 92.88 112 GLU A O 1
ATOM 892 N N . GLN A 1 113 ? 19.270 1.886 -16.590 1.00 91.94 113 GLN A N 1
ATOM 893 C CA . GLN A 1 113 ? 19.963 1.032 -17.561 1.00 91.94 113 GLN A CA 1
ATOM 894 C C . GLN A 1 113 ? 19.566 1.346 -19.007 1.00 91.94 113 GLN A C 1
ATOM 896 O O . GLN A 1 113 ? 20.433 1.461 -19.868 1.00 91.94 113 GLN A O 1
ATOM 901 N N . LEU A 1 114 ? 18.271 1.548 -19.278 1.00 90.19 114 LEU A N 1
ATOM 902 C CA . LEU A 1 114 ? 17.805 1.937 -20.613 1.00 90.19 114 LEU A CA 1
ATOM 903 C C . LEU A 1 114 ? 18.398 3.283 -21.058 1.00 90.19 114 LEU A C 1
ATOM 905 O O . LEU A 1 114 ? 18.719 3.445 -22.230 1.00 90.19 114 LEU A O 1
ATOM 909 N N . ARG A 1 115 ? 18.589 4.238 -20.137 1.00 88.38 115 ARG A N 1
ATOM 910 C CA . ARG A 1 115 ? 19.253 5.516 -20.453 1.00 88.38 115 ARG A CA 1
ATOM 911 C C . ARG A 1 115 ? 20.729 5.332 -20.784 1.00 88.38 115 ARG A C 1
ATOM 913 O O . ARG A 1 115 ? 21.215 5.948 -21.724 1.00 88.38 115 ARG A O 1
ATOM 920 N N . GLU A 1 116 ? 21.431 4.490 -20.032 1.00 91.62 116 GLU A N 1
ATOM 921 C CA . GLU A 1 116 ? 22.835 4.170 -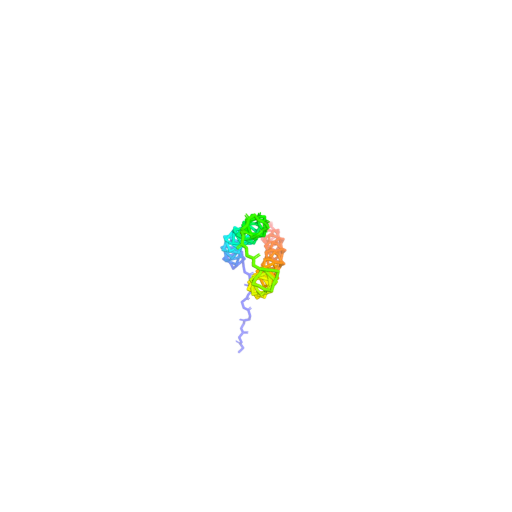20.312 1.00 91.62 116 GLU A CA 1
ATOM 922 C C . GLU A 1 116 ? 22.996 3.479 -21.676 1.00 91.62 116 GLU A C 1
ATOM 924 O O . GLU A 1 116 ? 23.920 3.799 -22.426 1.00 91.62 116 GLU A O 1
ATOM 929 N N . GLU A 1 117 ? 22.078 2.571 -22.023 1.00 89.06 117 GLU A N 1
ATOM 930 C CA . GLU A 1 117 ? 22.043 1.881 -23.318 1.00 89.06 117 GLU A CA 1
ATOM 931 C C . GLU A 1 117 ? 21.742 2.860 -24.471 1.00 89.06 117 GLU A C 1
ATOM 933 O O . GLU A 1 117 ? 22.407 2.820 -25.508 1.00 89.06 117 GLU A O 1
ATOM 938 N N . GLU A 1 118 ? 20.814 3.802 -24.272 1.00 88.31 118 GLU A N 1
ATOM 939 C CA . GLU A 1 118 ? 20.514 4.882 -25.225 1.00 88.31 118 GLU A CA 1
ATOM 940 C C . GLU A 1 118 ? 21.739 5.779 -25.479 1.00 88.31 118 GLU A C 1
ATOM 942 O O . GLU A 1 118 ? 22.076 6.088 -26.626 1.00 88.31 118 GLU A O 1
ATOM 947 N N . ASP A 1 119 ? 22.440 6.174 -24.414 1.00 88.50 119 ASP A N 1
ATOM 948 C CA . ASP A 1 119 ? 23.648 6.997 -24.497 1.00 88.50 119 ASP A CA 1
ATOM 949 C C . ASP A 1 119 ? 24.809 6.259 -25.176 1.00 88.50 119 ASP A C 1
ATOM 951 O O . ASP A 1 119 ? 25.622 6.880 -25.869 1.00 88.50 119 ASP A O 1
ATOM 955 N N . TYR A 1 120 ? 24.903 4.941 -24.988 1.00 88.31 120 TYR A N 1
ATOM 956 C CA . TYR A 1 120 ? 25.872 4.096 -25.678 1.00 88.31 120 TYR A CA 1
ATOM 957 C C . TYR A 1 120 ? 25.587 4.034 -27.183 1.00 88.31 120 TYR A C 1
ATOM 959 O O . TYR A 1 120 ? 26.480 4.340 -27.975 1.00 88.31 120 TYR A O 1
ATOM 967 N N . LEU A 1 121 ? 24.346 3.728 -27.581 1.00 86.62 121 LEU A N 1
ATOM 968 C CA . LEU A 1 121 ? 23.955 3.682 -28.995 1.00 86.62 121 LEU A CA 1
ATOM 969 C C . LEU A 1 121 ? 24.195 5.024 -29.692 1.00 86.62 121 LEU A C 1
ATOM 971 O O . LEU A 1 121 ? 24.786 5.057 -30.767 1.00 86.62 121 LEU A O 1
ATOM 975 N N . ARG A 1 122 ? 23.846 6.146 -29.050 1.00 85.12 122 ARG A N 1
ATOM 976 C CA . ARG A 1 122 ? 24.131 7.486 -29.594 1.00 85.12 122 ARG A CA 1
ATOM 977 C C . ARG A 1 122 ? 25.620 7.728 -29.831 1.00 85.12 122 ARG A C 1
ATOM 979 O O . ARG A 1 122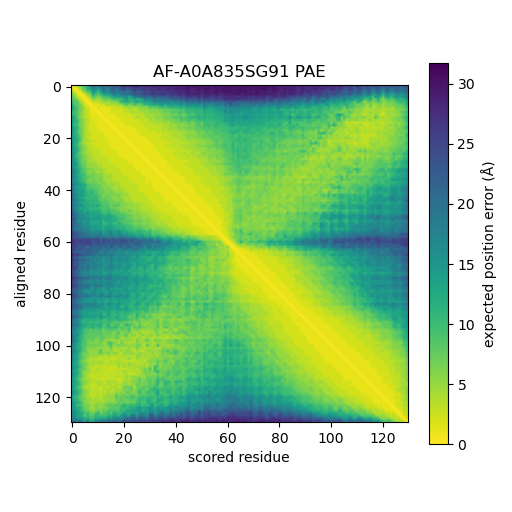 ? 25.989 8.363 -30.817 1.00 85.12 122 ARG A O 1
ATOM 986 N N . LYS A 1 123 ? 26.491 7.256 -28.933 1.00 87.81 123 LYS A N 1
ATOM 987 C CA . LYS A 1 123 ? 27.949 7.376 -29.103 1.00 87.81 123 LYS A CA 1
ATOM 988 C C . LYS A 1 123 ? 28.456 6.516 -30.258 1.00 87.81 123 LYS A C 1
ATOM 990 O O . LYS A 1 123 ? 29.305 6.994 -31.006 1.00 87.81 123 LYS A O 1
ATOM 995 N N . GLU A 1 124 ? 27.953 5.293 -30.416 1.00 86.81 124 GLU A N 1
ATOM 996 C CA . GLU A 1 124 ? 28.307 4.436 -31.555 1.00 86.81 124 GLU A CA 1
ATOM 997 C C . GLU A 1 124 ? 27.843 5.036 -32.887 1.00 86.81 124 GLU A C 1
ATOM 999 O O . GLU A 1 124 ? 28.629 5.093 -33.831 1.00 86.81 124 GLU A O 1
ATOM 1004 N N . GLU A 1 125 ? 26.612 5.550 -32.960 1.00 84.12 125 GLU A N 1
ATOM 1005 C CA . GLU A 1 125 ? 26.080 6.217 -34.156 1.00 84.12 125 GLU A CA 1
ATOM 1006 C C . GLU A 1 125 ? 26.933 7.431 -34.555 1.00 84.12 125 GLU A C 1
ATOM 1008 O O . GLU A 1 125 ? 27.273 7.596 -35.727 1.00 84.12 125 GLU A O 1
ATOM 1013 N N . LEU A 1 126 ? 27.351 8.253 -33.585 1.00 80.00 126 LEU A N 1
ATOM 1014 C CA . LEU A 1 126 ? 28.231 9.403 -33.826 1.00 80.00 126 LEU A CA 1
ATOM 1015 C C . LEU A 1 126 ? 29.634 8.998 -34.299 1.00 80.00 126 LEU A C 1
ATOM 1017 O O . LEU A 1 126 ? 30.223 9.706 -35.112 1.00 80.00 1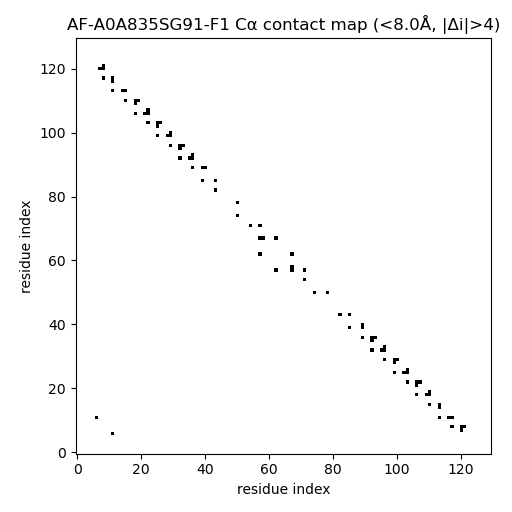26 LEU A O 1
ATOM 1021 N N . GLN A 1 127 ? 30.175 7.879 -33.808 1.00 77.06 127 GLN A N 1
ATOM 1022 C CA . GLN A 1 127 ? 31.476 7.353 -34.242 1.00 77.06 127 GLN A CA 1
ATOM 1023 C C . GLN A 1 127 ? 31.426 6.719 -35.635 1.00 77.06 127 GLN A C 1
ATOM 1025 O O . GLN A 1 127 ? 32.430 6.734 -36.337 1.00 77.06 127 GLN A O 1
ATOM 1030 N N . GLN A 1 128 ? 30.283 6.160 -36.036 1.00 72.94 128 GLN A N 1
ATOM 1031 C CA . GLN A 1 128 ? 30.088 5.589 -37.372 1.00 72.94 128 GLN A CA 1
ATOM 1032 C C . GLN A 1 128 ? 29.753 6.648 -38.433 1.00 72.94 128 GLN A C 1
ATOM 1034 O O . GLN A 1 128 ? 29.929 6.393 -39.623 1.00 72.94 128 GLN A O 1
ATOM 1039 N N . ALA A 1 129 ? 29.257 7.818 -38.020 1.00 66.88 129 ALA A N 1
ATOM 1040 C CA . ALA A 1 129 ? 28.887 8.921 -38.908 1.00 66.88 129 ALA A CA 1
ATOM 1041 C C . ALA A 1 129 ? 30.028 9.921 -39.206 1.00 66.88 129 ALA A C 1
ATOM 1043 O O . ALA A 1 129 ? 29.824 10.823 -40.024 1.00 66.88 129 ALA A O 1
ATOM 1044 N N . GLY A 1 130 ? 31.186 9.796 -38.544 1.00 51.56 130 GLY A N 1
ATOM 1045 C CA . GLY A 1 130 ? 32.383 10.634 -38.737 1.00 51.56 130 GLY A CA 1
ATOM 1046 C C . GLY A 1 130 ? 33.480 9.933 -39.525 1.00 51.56 130 GLY A C 1
ATOM 1047 O O . GLY A 1 130 ? 34.190 10.646 -40.269 1.00 51.56 130 GLY A O 1
#

pLDDT: mean 83.6, std 8.27, range [42.22, 94.12]

Solvent-accessible surface area (backbone atoms only — not comparable to full-atom values): 7197 Å² total; per-residue (Å²): 135,84,80,78,78,79,86,50,69,66,58,47,49,55,49,48,51,51,45,50,50,52,45,52,54,48,52,52,51,43,54,56,46,53,53,51,48,53,51,52,52,51,51,53,52,52,53,55,50,51,50,55,51,51,57,59,48,59,74,71,50,99,56,54,73,66,59,46,52,52,53,50,50,53,52,50,49,56,47,50,54,52,48,54,55,51,51,53,51,46,52,53,49,53,52,51,44,53,49,50,52,51,53,44,53,49,48,51,52,53,47,49,52,46,49,54,53,45,56,48,52,54,51,53,53,56,64,75,74,108

Nearest PDB structures (foldseek):
  4ovv-assembly1_B  TM=7.447E-01  e=1.322E-01  Homo sapiens
  4mh6-assembly1_A  TM=5.782E-01  e=2.298E-01  Vibrio parahaemolyticus RIMD 2210633
  6nct-assembly1_B  TM=5.618E-01  e=2.938E-01  Homo sapiens
  5xg2-assembly1_A  TM=3.781E-01  e=1.322E-01  Pyrococcus yayanosii CH1
  8i4v-assembly1_A  TM=6.473E-01  e=7.608E+00  Saccharomyces cerevisiae S288C

Mean predicted aligned error: 9.13 Å

Foldseek 3Di:
DDPDDDQALVNLVVVLVVLVVVLVVLVVVLVVLVVVLVVLVVVLVVLVVVLVVVLVVLVVDPDDPVVSVVVNVVSVVVNVVVVVVSVVVSVVSVVVSVVSVVVSVVSVVVSVVSVVVSVVNVVVVVVVVD

Sequence (130 aa):
MRFKRVRDSADIHSESDVVTKAIIDVEEQVRKTDAAVEQAAHARDAVRATLREVAKKLTRLDLSEQERAALVAEQQSCVADLTAAAEDDLMRLSRKEELLRKDKEQLRKDKEQLREEEDYLRKEELQQAG